Protein AF-D5WVF1-F1 (afdb_monomer)

Mean predicted aligned error: 8.03 Å

Solvent-accessible surface area (backbone atoms only — not comparable to full-atom values): 8802 Å² total; per-residue (Å²): 135,60,68,67,62,55,50,49,70,72,59,47,62,64,65,47,46,50,52,20,45,55,35,35,42,52,40,26,49,52,48,49,53,37,57,74,77,33,89,45,40,60,26,72,64,64,36,66,44,31,48,52,18,29,54,29,32,49,50,29,61,74,65,50,77,84,66,88,40,66,90,75,42,89,41,43,65,63,21,53,54,26,46,53,51,20,33,52,37,31,43,50,51,29,49,53,31,50,49,22,41,76,68,74,36,53,47,52,52,72,69,54,37,51,53,51,44,50,48,33,45,49,24,30,50,31,35,52,52,21,50,48,31,52,44,45,36,40,75,76,41,26,51,95,39,64,60,97,90,39,75,51,62,60,81,61,90,84,69,74,77,90,81,130

Structure (mmCIF, N/CA/C/O backbone):
data_AF-D5WVF1-F1
#
_entry.id   AF-D5WVF1-F1
#
loop_
_atom_site.group_PDB
_atom_site.id
_atom_site.type_symbol
_atom_site.label_atom_id
_atom_site.label_alt_id
_atom_site.label_comp_id
_atom_site.label_asym_id
_atom_site.label_entity_id
_atom_site.label_seq_id
_atom_site.pdbx_PDB_ins_code
_atom_site.Cartn_x
_atom_site.Cartn_y
_atom_site.Cartn_z
_atom_site.occupancy
_atom_site.B_iso_or_equiv
_atom_site.auth_seq_id
_atom_site.auth_comp_id
_atom_site.auth_asym_id
_atom_site.auth_atom_id
_atom_site.pdbx_PDB_model_num
ATOM 1 N N . MET A 1 1 ? 8.198 -32.856 -13.530 1.00 51.34 1 MET A N 1
ATOM 2 C CA . MET A 1 1 ? 7.678 -31.616 -12.911 1.00 51.34 1 MET A CA 1
ATOM 3 C C . MET A 1 1 ? 7.303 -30.688 -14.054 1.00 51.34 1 MET A C 1
ATOM 5 O O . MET A 1 1 ? 8.119 -30.508 -14.945 1.00 51.34 1 MET A O 1
ATOM 9 N N . SER A 1 2 ? 6.034 -30.287 -14.136 1.00 61.69 2 SER A N 1
ATOM 10 C CA . SER A 1 2 ? 5.414 -29.696 -15.331 1.00 61.69 2 SER A CA 1
ATOM 11 C 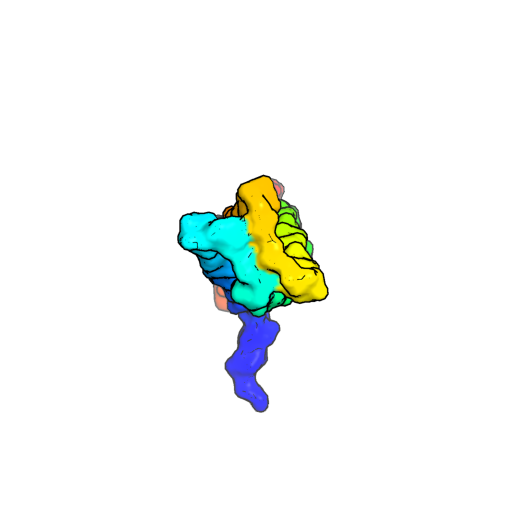C . SER A 1 2 ? 6.054 -28.361 -15.733 1.00 61.69 2 SER A C 1
ATOM 13 O O . SER A 1 2 ? 6.375 -27.552 -14.866 1.00 61.69 2 SER A O 1
ATOM 15 N N . GLY A 1 3 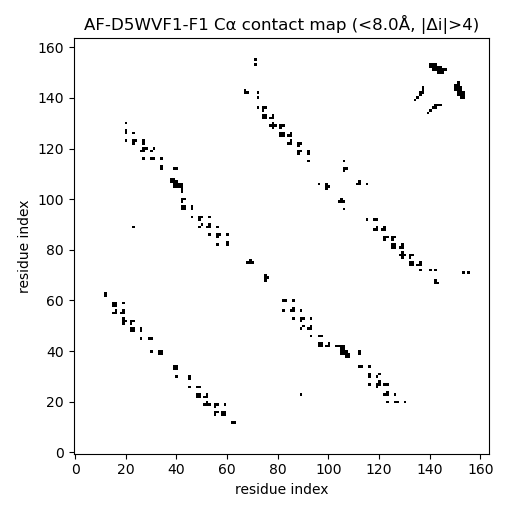? 6.196 -28.112 -17.043 1.00 61.59 3 GLY A N 1
ATOM 16 C CA . GLY A 1 3 ? 6.709 -26.844 -17.596 1.00 61.59 3 GLY A CA 1
ATOM 17 C C . GLY A 1 3 ? 5.974 -25.603 -17.072 1.00 61.59 3 GLY A C 1
ATOM 18 O O . GLY A 1 3 ? 6.589 -24.568 -16.875 1.00 61.59 3 GLY A O 1
ATOM 19 N N . PHE A 1 4 ? 4.707 -25.761 -16.685 1.00 63.66 4 PHE A N 1
ATOM 20 C CA . PHE A 1 4 ? 3.918 -24.757 -15.970 1.00 63.66 4 PHE A CA 1
ATOM 21 C C . PHE A 1 4 ? 4.585 -24.227 -14.689 1.00 63.66 4 PHE A C 1
ATOM 23 O O . PHE A 1 4 ? 4.592 -23.025 -14.450 1.00 63.66 4 PHE A O 1
ATOM 30 N N . LEU A 1 5 ? 5.161 -25.109 -13.864 1.00 57.72 5 LEU A N 1
ATOM 31 C CA . LEU A 1 5 ? 5.853 -24.678 -12.648 1.00 57.72 5 LEU A CA 1
ATOM 32 C C . LEU A 1 5 ? 7.134 -23.918 -12.999 1.00 57.72 5 LEU A C 1
ATOM 34 O O . LEU A 1 5 ? 7.421 -22.904 -12.381 1.00 57.72 5 LEU A O 1
ATOM 38 N N . LEU A 1 6 ? 7.872 -24.368 -14.017 1.00 58.25 6 LEU A N 1
ATOM 39 C CA . LEU A 1 6 ? 9.090 -23.694 -14.476 1.00 58.25 6 LEU A CA 1
ATOM 40 C C . LEU A 1 6 ? 8.801 -22.296 -15.035 1.00 58.25 6 LEU A C 1
ATOM 42 O O . LEU A 1 6 ? 9.547 -21.371 -14.732 1.00 58.25 6 LEU A O 1
ATOM 46 N N . ASP A 1 7 ? 7.716 -22.117 -15.786 1.00 58.47 7 ASP A N 1
ATOM 47 C CA . ASP A 1 7 ? 7.350 -20.812 -16.347 1.00 58.47 7 ASP A CA 1
ATOM 48 C C . ASP A 1 7 ? 6.807 -19.847 -15.278 1.00 58.47 7 ASP A C 1
ATOM 50 O O . ASP A 1 7 ? 7.109 -18.654 -15.318 1.00 58.47 7 ASP A O 1
ATOM 54 N N . LEU A 1 8 ? 6.119 -20.362 -14.249 1.00 56.47 8 LEU A N 1
ATOM 55 C CA . LEU A 1 8 ? 5.720 -19.585 -13.068 1.00 56.47 8 LEU A CA 1
ATOM 56 C C . LEU A 1 8 ? 6.935 -19.025 -12.303 1.00 56.47 8 LEU A C 1
ATOM 58 O O . LEU A 1 8 ? 6.891 -17.897 -11.817 1.00 56.47 8 LEU A O 1
ATOM 62 N N . PHE A 1 9 ? 8.028 -19.791 -12.223 1.00 54.81 9 PHE A N 1
ATOM 63 C CA . PHE A 1 9 ? 9.286 -19.344 -11.613 1.00 54.81 9 PHE A CA 1
ATOM 64 C C . PHE A 1 9 ? 10.162 -18.494 -12.551 1.00 54.81 9 PHE A C 1
ATOM 66 O O . PHE A 1 9 ? 11.035 -17.784 -12.060 1.00 54.81 9 PHE A O 1
ATOM 73 N N . ARG A 1 10 ? 9.945 -18.535 -13.876 1.00 52.59 10 ARG A N 1
ATOM 74 C CA . ARG A 1 10 ? 10.662 -17.704 -14.868 1.00 52.59 10 ARG A CA 1
ATOM 75 C C . ARG A 1 10 ? 10.071 -16.303 -15.026 1.00 52.59 10 ARG A C 1
ATOM 77 O O . ARG A 1 10 ? 10.816 -15.371 -15.302 1.00 52.59 10 ARG A O 1
ATOM 84 N N . HIS A 1 11 ? 8.763 -16.145 -14.814 1.00 55.59 11 HIS A N 1
ATOM 85 C CA . HIS A 1 11 ? 8.077 -14.849 -14.815 1.00 55.59 11 HIS A CA 1
ATOM 86 C C . HIS A 1 11 ? 7.252 -14.650 -13.528 1.00 55.59 11 HIS A C 1
ATOM 88 O O . HIS A 1 11 ? 6.033 -14.480 -13.598 1.00 55.59 11 HIS A O 1
ATOM 94 N N . PRO A 1 12 ? 7.880 -14.628 -12.333 1.00 53.62 12 PRO A N 1
ATOM 95 C CA . PRO A 1 12 ? 7.162 -14.403 -11.070 1.00 53.62 12 PRO A CA 1
ATOM 96 C C . PRO A 1 12 ? 6.499 -13.012 -11.015 1.00 53.62 12 PRO A C 1
ATOM 98 O O . PRO A 1 12 ? 5.598 -12.754 -10.213 1.00 53.62 12 PRO A O 1
ATOM 101 N N . HIS A 1 13 ? 6.956 -12.112 -11.887 1.00 50.94 13 HIS A N 1
ATOM 102 C CA . HIS A 1 13 ? 6.926 -10.676 -11.695 1.00 50.94 13 HIS A CA 1
ATOM 103 C C . HIS A 1 13 ? 5.518 -10.054 -11.667 1.00 50.94 13 HIS A C 1
ATOM 105 O O . HIS A 1 13 ? 5.271 -9.294 -10.740 1.00 50.94 13 HIS A O 1
ATOM 111 N N . PRO A 1 14 ? 4.531 -10.394 -12.527 1.00 55.91 14 PRO A N 1
ATOM 112 C CA . PRO A 1 14 ? 3.218 -9.748 -12.447 1.00 55.91 14 PRO A CA 1
ATOM 113 C C . PRO A 1 14 ? 2.393 -10.211 -11.239 1.00 55.91 14 PRO A C 1
ATOM 115 O O . PRO A 1 14 ? 1.790 -9.394 -10.551 1.00 55.91 14 PRO A O 1
ATOM 118 N N . ILE A 1 15 ? 2.368 -11.507 -10.928 1.00 54.22 15 ILE A N 1
ATOM 119 C CA . ILE A 1 15 ? 1.494 -12.031 -9.864 1.00 54.22 15 ILE A CA 1
ATOM 120 C C . ILE A 1 15 ? 1.992 -11.601 -8.481 1.00 54.22 15 ILE A C 1
ATOM 122 O O . ILE A 1 15 ? 1.186 -11.206 -7.636 1.00 54.22 15 ILE A O 1
ATOM 126 N N . VAL A 1 16 ? 3.311 -11.628 -8.265 1.00 62.09 16 VAL A N 1
ATOM 127 C CA . VAL A 1 16 ? 3.917 -11.275 -6.973 1.00 62.09 16 VAL A CA 1
ATOM 128 C C . VAL A 1 16 ? 3.767 -9.780 -6.669 1.00 62.09 16 VAL A C 1
ATOM 130 O O . VAL A 1 16 ? 3.594 -9.428 -5.505 1.00 62.09 16 VAL A O 1
ATOM 133 N N . VAL A 1 17 ? 3.730 -8.910 -7.689 1.00 64.75 17 VAL A N 1
ATOM 134 C CA . VAL A 1 17 ? 3.585 -7.453 -7.496 1.00 64.75 17 VAL A CA 1
ATOM 135 C C . VAL A 1 17 ? 2.149 -6.932 -7.592 1.00 64.75 17 VAL A C 1
ATOM 137 O O . VAL A 1 17 ? 1.839 -5.959 -6.915 1.00 64.75 17 VAL A O 1
ATOM 140 N N . HIS A 1 18 ? 1.240 -7.568 -8.347 1.00 72.25 18 HIS A N 1
ATOM 141 C CA . HIS A 1 18 ? -0.160 -7.110 -8.454 1.00 72.25 18 HIS A CA 1
ATOM 142 C C . HIS A 1 18 ? -1.012 -7.525 -7.248 1.00 72.25 18 HIS A C 1
ATOM 144 O O . HIS A 1 18 ? -1.944 -6.814 -6.862 1.00 72.25 18 HIS A O 1
ATOM 150 N N . PHE A 1 19 ? -0.696 -8.664 -6.629 1.00 82.62 19 PHE A N 1
ATOM 151 C CA . PHE A 1 19 ? -1.434 -9.161 -5.469 1.00 82.62 19 PHE A CA 1
ATOM 152 C C . PHE A 1 19 ? -1.376 -8.204 -4.254 1.00 82.62 19 PHE A C 1
ATOM 154 O O . PHE A 1 19 ? -2.432 -7.914 -3.682 1.00 82.62 19 PHE A O 1
ATOM 161 N N . PRO A 1 20 ? -0.214 -7.616 -3.896 1.00 88.31 20 PRO A N 1
ATOM 162 C CA . PRO A 1 20 ? -0.124 -6.565 -2.881 1.00 88.31 20 PRO A CA 1
ATOM 163 C C . PRO A 1 20 ? -0.973 -5.329 -3.191 1.00 88.31 20 PRO A C 1
ATOM 165 O O . PRO A 1 20 ? -1.605 -4.806 -2.277 1.00 88.31 20 PRO A O 1
ATOM 168 N N . ILE A 1 21 ? -1.047 -4.887 -4.456 1.00 93.19 21 ILE A N 1
ATOM 169 C CA . ILE A 1 21 ? -1.843 -3.708 -4.852 1.00 93.19 21 ILE A CA 1
ATOM 170 C C . ILE A 1 21 ? -3.304 -3.910 -4.458 1.00 93.19 21 ILE A C 1
ATOM 172 O O . ILE A 1 21 ? -3.879 -3.095 -3.734 1.00 93.19 21 ILE A O 1
ATOM 176 N N . ALA A 1 22 ? -3.891 -5.030 -4.885 1.00 94.19 22 ALA A N 1
ATOM 177 C CA . ALA A 1 22 ? -5.280 -5.344 -4.580 1.00 94.19 22 ALA A CA 1
ATOM 178 C C . ALA A 1 22 ? -5.511 -5.461 -3.067 1.00 94.19 22 ALA A C 1
ATOM 180 O O . ALA A 1 22 ? -6.473 -4.895 -2.547 1.00 94.19 22 ALA A O 1
ATOM 181 N N . LEU A 1 23 ? -4.620 -6.147 -2.343 1.00 95.12 23 LEU A N 1
ATOM 182 C CA . LEU A 1 23 ? -4.755 -6.324 -0.898 1.00 95.12 23 LEU A CA 1
ATOM 183 C C . LEU A 1 23 ? -4.668 -5.009 -0.121 1.00 95.12 23 LEU A C 1
ATOM 185 O O . LEU A 1 23 ? -5.498 -4.790 0.759 1.00 95.12 23 LEU A O 1
ATOM 189 N N . ILE A 1 24 ? -3.715 -4.133 -0.445 1.00 97.44 24 ILE A N 1
ATOM 190 C CA . ILE A 1 24 ? -3.561 -2.827 0.213 1.00 97.44 24 ILE A CA 1
ATOM 191 C C . ILE A 1 24 ? -4.795 -1.961 -0.053 1.00 97.44 24 ILE A C 1
ATOM 193 O O . ILE A 1 24 ? -5.359 -1.395 0.884 1.00 97.44 24 ILE A O 1
ATOM 197 N N . VAL A 1 25 ? -5.264 -1.893 -1.304 1.00 97.38 25 VAL A N 1
ATOM 198 C CA . VAL A 1 25 ? -6.451 -1.103 -1.671 1.00 97.38 25 VAL A CA 1
ATOM 199 C C . VAL A 1 25 ? -7.702 -1.628 -0.963 1.00 97.38 25 VAL A C 1
ATOM 201 O O . VAL A 1 25 ? -8.461 -0.846 -0.390 1.00 97.38 25 VAL A O 1
ATOM 204 N N . VAL A 1 26 ? -7.908 -2.949 -0.938 1.00 96.81 26 VAL A N 1
ATOM 205 C CA . VAL A 1 26 ? -9.049 -3.574 -0.249 1.00 96.81 26 VAL A CA 1
ATOM 206 C C . VAL A 1 26 ? -8.966 -3.374 1.267 1.00 96.81 26 VAL A C 1
ATOM 208 O O . VAL A 1 26 ? -9.980 -3.056 1.892 1.00 96.81 26 VAL A O 1
ATOM 211 N N . ALA A 1 27 ? -7.782 -3.510 1.870 1.00 96.12 27 ALA A N 1
ATOM 212 C CA . ALA A 1 27 ? -7.581 -3.290 3.302 1.00 96.12 27 ALA A CA 1
ATOM 213 C C . ALA A 1 27 ? -7.840 -1.825 3.694 1.00 96.12 27 ALA A C 1
ATOM 215 O O . ALA A 1 27 ? -8.566 -1.558 4.655 1.00 96.12 27 ALA A O 1
ATOM 216 N N . ALA A 1 28 ? -7.333 -0.872 2.909 1.00 96.81 28 ALA A N 1
ATOM 217 C CA . ALA A 1 28 ? -7.573 0.552 3.118 1.00 96.81 28 ALA A CA 1
ATOM 218 C C . ALA A 1 28 ? -9.053 0.923 2.943 1.00 96.81 28 ALA A C 1
ATOM 220 O O . ALA A 1 28 ? -9.607 1.656 3.765 1.00 96.81 28 ALA A O 1
ATOM 221 N N . ALA A 1 29 ? -9.725 0.384 1.920 1.00 96.25 29 ALA A N 1
ATOM 222 C CA . ALA A 1 29 ? -11.157 0.591 1.714 1.00 96.25 29 ALA A CA 1
ATOM 223 C C . ALA A 1 29 ? -11.984 0.024 2.878 1.00 96.25 29 ALA A C 1
ATOM 225 O O . ALA A 1 29 ? -12.889 0.695 3.382 1.00 96.25 29 ALA A O 1
ATOM 226 N N . TYR A 1 30 ? -11.647 -1.181 3.352 1.00 94.31 30 TYR A N 1
ATOM 227 C CA . TYR A 1 30 ? -12.270 -1.785 4.529 1.00 94.31 30 TYR A CA 1
ATOM 228 C C . TYR A 1 30 ? -12.151 -0.877 5.760 1.00 94.31 30 TYR A C 1
ATOM 230 O O . TYR A 1 30 ? -13.135 -0.654 6.476 1.00 94.31 30 TYR A O 1
ATOM 238 N N . ASP A 1 31 ? -10.968 -0.314 5.993 1.00 93.00 31 ASP A N 1
ATOM 239 C CA . ASP A 1 31 ? -10.733 0.573 7.126 1.00 93.00 31 ASP A CA 1
ATOM 240 C C . ASP A 1 31 ? -11.458 1.903 6.993 1.00 93.00 31 ASP A C 1
ATOM 242 O O . ASP A 1 31 ? -12.086 2.339 7.956 1.00 93.00 31 ASP A O 1
ATOM 246 N N . LEU A 1 32 ? -11.473 2.508 5.805 1.00 92.94 32 LEU A N 1
ATOM 247 C CA . LEU A 1 32 ? -12.214 3.742 5.560 1.00 92.94 32 LEU A CA 1
ATOM 248 C C . LEU A 1 32 ? -13.720 3.548 5.799 1.00 92.94 32 LEU A C 1
ATOM 250 O O . LEU A 1 32 ? -14.348 4.344 6.501 1.00 92.94 32 LEU A O 1
ATOM 254 N N . ILE A 1 33 ? -14.292 2.447 5.302 1.00 92.88 33 ILE A N 1
ATOM 255 C CA . ILE A 1 33 ? -15.694 2.086 5.557 1.00 92.88 33 ILE A CA 1
ATOM 256 C C . ILE A 1 33 ? -15.930 1.889 7.060 1.00 92.88 33 ILE A C 1
ATOM 258 O O . ILE A 1 33 ? -16.926 2.376 7.601 1.00 92.88 33 ILE A O 1
ATOM 262 N N . THR A 1 34 ? -15.012 1.211 7.752 1.00 90.19 34 THR A N 1
ATOM 263 C CA . THR A 1 34 ? -15.103 0.973 9.199 1.00 90.19 34 THR A CA 1
ATOM 264 C C . THR A 1 34 ? -15.061 2.286 9.981 1.00 90.19 34 THR A C 1
ATOM 266 O O . THR A 1 34 ? -15.854 2.481 10.898 1.00 90.19 34 THR A O 1
ATOM 269 N N . VAL A 1 35 ? -14.194 3.219 9.590 1.00 89.06 35 VAL A N 1
ATOM 270 C CA . VAL A 1 35 ? -14.044 4.545 10.205 1.00 89.06 35 VAL A CA 1
ATOM 271 C C . VAL A 1 35 ? -15.301 5.398 10.056 1.00 89.06 35 VAL A C 1
ATOM 273 O O . VAL A 1 35 ? -15.637 6.136 10.987 1.00 89.06 35 VAL A O 1
ATOM 276 N N . VAL A 1 36 ? -15.988 5.299 8.915 1.00 88.88 36 VAL A N 1
ATOM 277 C CA . VAL A 1 36 ? -17.245 6.016 8.648 1.00 88.88 36 VAL A CA 1
ATOM 278 C C . VAL A 1 36 ? -18.416 5.378 9.398 1.00 88.88 36 VAL A C 1
ATOM 280 O O . VAL A 1 36 ? -19.228 6.088 9.986 1.00 88.88 36 VAL A O 1
ATOM 283 N N . ARG A 1 37 ? -18.507 4.042 9.413 1.00 88.25 37 ARG A N 1
ATOM 284 C CA . ARG A 1 37 ? -19.639 3.313 10.016 1.00 88.25 37 ARG A CA 1
ATOM 285 C C . ARG A 1 37 ? -19.544 3.149 11.528 1.00 88.25 37 ARG A C 1
ATOM 287 O O . ARG A 1 37 ? -20.566 2.963 12.186 1.00 88.25 37 ARG A O 1
ATOM 294 N N . HIS A 1 38 ? -18.340 3.185 12.087 1.00 83.56 38 HIS A N 1
ATOM 295 C CA . HIS A 1 38 ? -18.104 2.876 13.489 1.00 83.56 38 HIS A CA 1
ATOM 296 C C . HIS A 1 38 ? -17.320 3.983 14.195 1.00 83.56 38 HIS A C 1
ATOM 298 O O . HIS A 1 38 ? -16.516 4.722 13.620 1.00 83.56 38 HIS A O 1
ATOM 304 N N . ARG A 1 39 ? -17.554 4.101 15.505 1.00 80.19 39 ARG A N 1
ATOM 305 C CA . ARG A 1 39 ? -16.803 5.042 16.347 1.00 80.19 39 ARG A CA 1
ATOM 306 C C . ARG A 1 39 ? -15.346 4.623 16.526 1.00 80.19 39 ARG A C 1
ATOM 308 O O . ARG A 1 39 ? -14.503 5.488 16.746 1.00 80.19 39 ARG A O 1
ATOM 315 N N . GLU A 1 40 ? -15.057 3.335 16.375 1.00 83.94 40 GLU A N 1
ATOM 316 C CA . GLU A 1 40 ? -13.746 2.737 16.604 1.00 83.94 40 GLU A CA 1
ATOM 317 C C . GLU A 1 40 ? -13.482 1.629 15.586 1.00 83.94 40 GLU A C 1
ATOM 319 O O . GLU A 1 40 ? -14.418 1.000 15.085 1.00 83.94 40 GLU A O 1
ATOM 324 N N . ILE A 1 41 ? -12.204 1.372 15.310 1.00 84.00 41 ILE A N 1
ATOM 325 C CA . ILE A 1 41 ? -11.783 0.259 14.463 1.00 84.00 41 ILE A CA 1
ATOM 326 C C . ILE A 1 41 ? -11.482 -0.947 15.368 1.00 84.00 41 ILE A C 1
ATOM 328 O O . ILE A 1 41 ? -10.569 -0.865 16.202 1.00 84.00 41 ILE A O 1
ATOM 332 N N . PRO A 1 42 ? -12.218 -2.067 15.233 1.00 84.81 42 PRO A N 1
ATOM 333 C CA . PRO A 1 42 ? -11.962 -3.266 16.018 1.00 84.81 42 PRO A CA 1
ATOM 334 C C . PRO A 1 42 ? -10.550 -3.794 15.740 1.00 84.81 42 PRO A C 1
ATOM 336 O O . PRO A 1 42 ? -10.177 -3.925 14.572 1.00 84.81 42 PRO A O 1
ATOM 339 N N . PRO A 1 43 ? -9.773 -4.150 16.775 1.00 80.88 43 PRO A N 1
ATOM 340 C CA . PRO A 1 43 ? -8.347 -4.404 16.604 1.00 80.88 43 PRO A CA 1
ATOM 341 C C . PRO A 1 43 ? -8.081 -5.640 15.731 1.00 80.88 43 PRO A C 1
ATOM 343 O O . PRO A 1 43 ? -7.221 -5.601 14.860 1.00 80.88 43 PRO A O 1
ATOM 346 N N . GLY A 1 44 ? -8.859 -6.717 15.900 1.00 81.25 44 GLY A N 1
ATOM 347 C CA . GLY A 1 44 ? -8.648 -7.973 15.167 1.00 81.25 44 GLY A CA 1
ATOM 348 C C . GLY A 1 44 ? -9.212 -8.006 13.743 1.00 81.25 44 GLY A C 1
ATOM 349 O O . GLY A 1 44 ? -8.750 -8.792 12.919 1.00 81.25 44 GLY A O 1
ATOM 350 N N . ARG A 1 45 ? -10.205 -7.169 13.416 1.00 86.56 45 ARG A N 1
ATOM 351 C CA . ARG A 1 45 ? -10.798 -7.174 12.070 1.00 86.56 45 ARG A CA 1
ATOM 352 C C . ARG A 1 45 ? -9.863 -6.459 11.105 1.00 86.56 45 ARG A C 1
ATOM 354 O O . ARG A 1 45 ? -9.349 -5.409 11.462 1.00 86.56 45 ARG A O 1
ATOM 361 N N . GLY A 1 46 ? -9.631 -7.003 9.914 1.00 87.44 46 GLY A N 1
ATOM 362 C CA . GLY A 1 46 ? -8.727 -6.409 8.917 1.00 87.44 46 GLY A CA 1
ATOM 363 C C . GLY A 1 46 ? -7.226 -6.585 9.198 1.00 87.44 46 GLY A C 1
ATOM 364 O O . GLY A 1 46 ? -6.430 -6.336 8.302 1.00 87.44 46 GLY A O 1
ATOM 365 N N . LEU A 1 47 ? -6.820 -7.079 10.381 1.00 93.75 47 LEU A N 1
ATOM 366 C CA . LEU A 1 47 ? -5.404 -7.340 10.686 1.00 93.75 47 LEU A CA 1
ATOM 367 C C . LEU A 1 47 ? -4.788 -8.334 9.694 1.00 93.75 47 LEU A C 1
ATOM 369 O O . LEU A 1 47 ? -3.722 -8.067 9.155 1.00 93.75 47 LEU A O 1
ATOM 373 N N . LEU A 1 48 ? -5.468 -9.455 9.426 1.00 95.19 48 LEU A N 1
ATOM 374 C CA . LEU A 1 48 ? -4.959 -10.462 8.493 1.00 95.19 48 LEU A CA 1
ATOM 375 C C . LEU A 1 48 ? -4.759 -9.884 7.084 1.00 95.19 48 LEU A C 1
ATOM 377 O O . LEU A 1 48 ? -3.750 -10.179 6.458 1.00 95.19 48 LEU A O 1
ATOM 381 N N . LEU A 1 49 ? -5.672 -9.021 6.616 1.00 95.00 49 LEU A N 1
ATOM 382 C CA . LEU A 1 49 ? -5.532 -8.350 5.319 1.00 95.00 49 LEU A CA 1
ATOM 383 C C . LEU A 1 49 ? -4.255 -7.506 5.275 1.00 95.00 49 LEU A C 1
ATOM 385 O O . LEU A 1 49 ? -3.475 -7.653 4.342 1.00 95.00 49 LEU A O 1
ATOM 389 N N . TRP A 1 50 ? -4.002 -6.694 6.305 1.00 96.69 50 TRP A N 1
ATOM 390 C CA . TRP A 1 50 ? -2.786 -5.881 6.387 1.00 96.69 50 TRP A CA 1
ATOM 391 C C . TRP A 1 50 ? -1.505 -6.704 6.544 1.00 96.69 50 TRP A C 1
ATOM 393 O O . TRP A 1 50 ? -0.486 -6.337 5.970 1.00 96.69 50 TRP A O 1
ATOM 403 N N . LEU A 1 51 ? -1.537 -7.822 7.275 1.00 96.88 51 LEU A N 1
ATOM 404 C CA . LEU A 1 51 ? -0.375 -8.707 7.407 1.00 96.88 51 LEU A CA 1
ATOM 405 C C . LEU A 1 51 ? -0.022 -9.384 6.079 1.00 96.88 51 LEU A C 1
ATOM 407 O O . LEU A 1 51 ? 1.146 -9.414 5.702 1.00 96.88 51 LEU A O 1
ATOM 411 N N . VAL A 1 52 ? -1.022 -9.893 5.354 1.00 95.56 52 VAL A N 1
ATOM 412 C CA . VAL A 1 52 ? -0.799 -10.508 4.037 1.00 95.56 52 VAL A CA 1
ATOM 413 C C . VAL A 1 52 ? -0.398 -9.446 3.009 1.00 95.56 52 VAL A C 1
ATOM 415 O O . VAL A 1 52 ? 0.504 -9.692 2.215 1.00 95.56 52 VAL A O 1
ATOM 418 N N . ALA A 1 53 ? -0.991 -8.249 3.063 1.00 96.31 53 ALA A N 1
ATOM 419 C CA . ALA A 1 53 ? -0.588 -7.111 2.239 1.00 96.31 53 ALA A CA 1
ATOM 420 C C . ALA A 1 53 ? 0.880 -6.724 2.477 1.00 96.31 53 ALA A C 1
ATOM 422 O O . ALA A 1 53 ? 1.629 -6.563 1.519 1.00 96.31 53 ALA A O 1
ATOM 423 N N . ALA A 1 54 ? 1.307 -6.628 3.741 1.00 97.06 54 ALA A N 1
ATOM 424 C CA . ALA A 1 54 ? 2.683 -6.306 4.109 1.00 97.06 54 ALA A CA 1
ATOM 425 C C . ALA A 1 54 ? 3.672 -7.382 3.643 1.00 97.06 54 ALA A C 1
ATOM 427 O O . ALA A 1 54 ? 4.703 -7.053 3.062 1.00 97.06 54 ALA A O 1
ATOM 428 N N . ALA A 1 55 ? 3.347 -8.661 3.855 1.00 95.25 55 ALA A N 1
ATOM 429 C CA . ALA A 1 55 ? 4.173 -9.770 3.386 1.00 95.25 55 ALA A CA 1
ATOM 430 C C . ALA A 1 55 ? 4.291 -9.774 1.855 1.00 95.25 55 ALA A C 1
ATOM 432 O O . ALA A 1 55 ? 5.385 -9.926 1.319 1.00 95.25 55 ALA A O 1
ATOM 433 N N . GLY A 1 56 ? 3.180 -9.547 1.153 1.00 93.00 56 GLY A N 1
ATOM 434 C CA . GLY A 1 56 ? 3.172 -9.424 -0.299 1.00 93.00 56 GLY A CA 1
ATOM 435 C C . GLY A 1 56 ? 4.005 -8.239 -0.789 1.00 93.00 56 GLY A C 1
ATOM 436 O O . GLY A 1 56 ? 4.808 -8.405 -1.699 1.00 93.00 56 GLY A O 1
ATOM 437 N N . ALA A 1 57 ? 3.855 -7.058 -0.183 1.00 94.12 57 ALA A N 1
ATOM 438 C CA . ALA A 1 57 ? 4.636 -5.875 -0.542 1.00 94.12 57 ALA A CA 1
ATOM 439 C C . ALA A 1 57 ? 6.140 -6.093 -0.306 1.00 94.12 57 ALA A C 1
ATOM 441 O O . ALA A 1 57 ? 6.953 -5.702 -1.136 1.00 94.12 57 ALA A O 1
ATOM 442 N N . ALA A 1 58 ? 6.512 -6.770 0.786 1.00 93.75 58 ALA A N 1
ATOM 443 C CA . ALA A 1 58 ? 7.904 -7.107 1.069 1.00 93.75 58 ALA A CA 1
ATOM 444 C C . ALA A 1 58 ? 8.480 -8.062 0.015 1.00 93.75 58 ALA A C 1
ATOM 446 O O . ALA A 1 58 ? 9.594 -7.855 -0.456 1.00 93.75 58 ALA A O 1
ATOM 447 N N . LEU A 1 59 ? 7.708 -9.077 -0.392 1.00 90.44 59 LEU A N 1
ATOM 448 C CA . LEU A 1 59 ? 8.098 -9.982 -1.475 1.00 90.44 59 LEU A CA 1
ATOM 449 C C . LEU A 1 59 ? 8.212 -9.252 -2.818 1.00 90.44 59 LEU A C 1
ATOM 451 O O . LEU A 1 59 ? 9.141 -9.525 -3.570 1.00 90.44 59 LEU A O 1
ATOM 455 N N . ALA A 1 60 ? 7.305 -8.318 -3.110 1.00 88.75 60 ALA A N 1
ATOM 456 C CA . ALA A 1 60 ? 7.344 -7.514 -4.328 1.00 88.75 60 ALA A CA 1
ATOM 457 C C . ALA A 1 60 ? 8.618 -6.663 -4.411 1.00 88.75 60 ALA A C 1
ATOM 459 O O . ALA A 1 60 ? 9.306 -6.713 -5.425 1.00 88.75 60 ALA A O 1
ATOM 460 N N . VAL A 1 61 ? 8.970 -5.952 -3.333 1.00 89.31 61 VAL A N 1
ATOM 461 C CA . VAL A 1 61 ? 10.216 -5.169 -3.262 1.00 89.31 61 VAL A CA 1
ATOM 462 C C . VAL A 1 61 ? 11.441 -6.083 -3.360 1.00 89.31 61 VAL A C 1
ATOM 464 O O . VAL A 1 61 ? 12.322 -5.837 -4.173 1.00 89.31 61 VAL A O 1
ATOM 467 N N . ALA A 1 62 ? 11.471 -7.190 -2.609 1.00 87.62 62 ALA A N 1
ATOM 468 C CA . ALA A 1 62 ? 12.610 -8.113 -2.590 1.00 87.62 62 ALA A CA 1
ATOM 469 C C . ALA A 1 62 ? 12.849 -8.860 -3.916 1.00 87.62 62 ALA A C 1
ATOM 471 O O . ALA A 1 62 ? 13.918 -9.432 -4.109 1.00 87.62 62 ALA A O 1
ATOM 472 N N . THR A 1 63 ? 11.851 -8.913 -4.801 1.00 81.19 63 THR A N 1
ATOM 473 C CA . THR A 1 63 ? 11.942 -9.593 -6.105 1.00 81.19 63 THR A CA 1
ATOM 47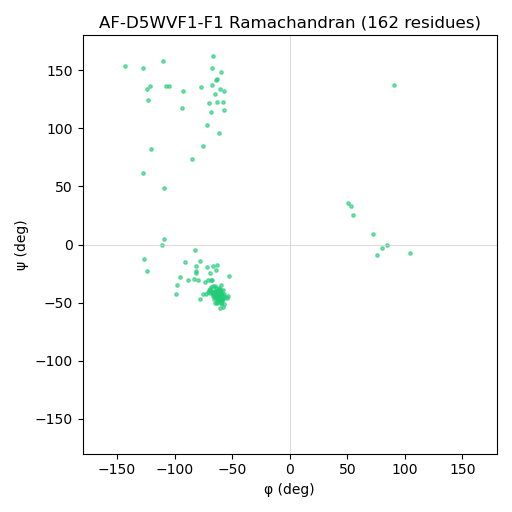4 C C . THR A 1 63 ? 11.972 -8.623 -7.286 1.00 81.19 63 THR A C 1
ATOM 476 O O . THR A 1 63 ? 11.951 -9.067 -8.435 1.00 81.19 63 THR A O 1
ATOM 479 N N . GLY A 1 64 ? 12.015 -7.311 -7.029 1.00 76.75 64 GLY A N 1
ATOM 480 C CA . GLY A 1 64 ? 12.146 -6.295 -8.069 1.00 76.75 64 GLY A CA 1
ATOM 481 C C . GLY A 1 64 ? 13.489 -6.408 -8.809 1.00 76.75 64 GLY A C 1
ATOM 482 O O . GLY A 1 64 ? 14.506 -6.704 -8.180 1.00 76.75 64 GLY A O 1
ATOM 483 N N . PRO A 1 65 ? 13.531 -6.193 -10.137 1.00 67.56 65 PRO A N 1
ATOM 484 C CA . PRO A 1 65 ? 14.776 -6.249 -10.893 1.00 67.56 65 PRO A CA 1
ATOM 485 C C . PRO A 1 65 ? 15.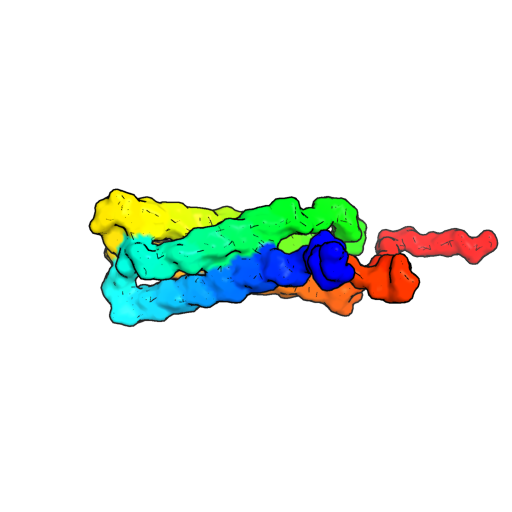642 -5.027 -10.554 1.00 67.56 65 PRO A C 1
ATOM 487 O O . PRO A 1 65 ? 15.396 -3.926 -11.037 1.00 67.56 65 PRO A O 1
ATOM 490 N N . GLU A 1 66 ? 16.667 -5.217 -9.721 1.00 60.50 66 GLU A N 1
ATOM 491 C CA . GLU A 1 66 ? 17.540 -4.125 -9.254 1.00 60.50 66 GLU A CA 1
ATOM 492 C C . GLU A 1 66 ? 18.346 -3.444 -10.385 1.00 60.50 66 GLU A C 1
ATOM 494 O O . GLU A 1 66 ? 18.786 -2.305 -10.224 1.00 60.50 66 GLU A O 1
ATOM 499 N N . HIS A 1 67 ? 18.558 -4.121 -11.524 1.00 60.75 67 HIS A N 1
ATOM 500 C CA . HIS A 1 67 ? 19.540 -3.702 -12.537 1.00 60.75 67 HIS A CA 1
ATOM 501 C C . HIS A 1 67 ? 18.975 -3.506 -13.956 1.00 60.75 67 HIS A C 1
ATOM 503 O O . HIS A 1 67 ? 19.550 -2.733 -14.717 1.00 60.75 67 HIS A O 1
ATOM 509 N N . ASP A 1 68 ? 17.844 -4.123 -14.315 1.00 62.12 68 ASP A N 1
ATOM 510 C CA . ASP A 1 68 ? 17.407 -4.207 -15.725 1.00 62.12 68 ASP A CA 1
ATOM 511 C C . ASP A 1 68 ? 16.773 -2.918 -16.279 1.00 62.12 68 ASP A C 1
ATOM 513 O O . ASP A 1 68 ? 16.588 -2.784 -17.486 1.00 62.12 68 ASP A O 1
ATOM 517 N N . ALA A 1 69 ? 16.415 -1.970 -15.411 1.00 65.19 69 ALA A N 1
ATOM 518 C CA . ALA A 1 69 ? 15.705 -0.741 -15.783 1.00 65.19 69 ALA A CA 1
ATOM 519 C C . ALA A 1 69 ? 16.406 0.540 -15.300 1.00 65.19 69 ALA A C 1
ATOM 521 O O . ALA A 1 69 ? 16.075 1.652 -15.733 1.00 65.19 69 ALA A O 1
ATOM 522 N N . ARG A 1 70 ? 17.391 0.398 -14.405 1.00 71.50 70 ARG A N 1
ATOM 5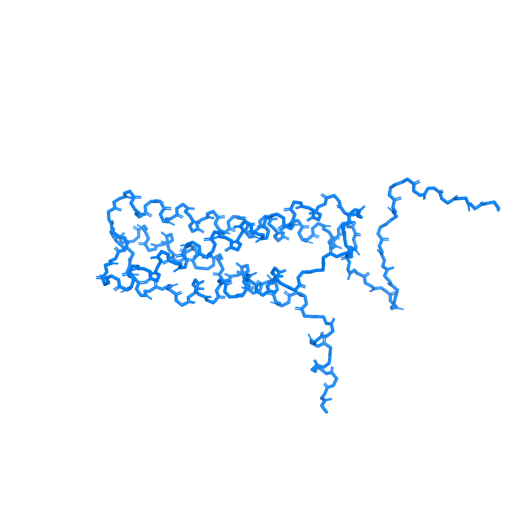23 C CA . ARG A 1 70 ? 18.078 1.518 -13.765 1.00 71.50 70 ARG A CA 1
ATOM 524 C C . ARG A 1 70 ? 18.953 2.241 -14.792 1.00 71.50 70 ARG A C 1
ATOM 526 O O . ARG A 1 70 ? 19.827 1.644 -15.407 1.00 71.50 70 ARG A O 1
ATOM 533 N N . GLY A 1 71 ? 18.700 3.535 -14.985 1.00 70.94 71 GLY A N 1
ATOM 534 C CA . GLY A 1 71 ? 19.387 4.356 -15.992 1.00 70.94 71 GLY A CA 1
ATOM 535 C C . GLY A 1 71 ? 18.851 4.209 -17.423 1.00 70.94 71 GLY A C 1
ATOM 536 O O . GLY A 1 71 ? 19.309 4.934 -18.300 1.00 70.94 71 GLY A O 1
ATOM 537 N N . ILE A 1 72 ? 17.876 3.321 -17.653 1.00 77.88 72 ILE A N 1
ATOM 538 C CA . ILE A 1 72 ? 17.192 3.152 -18.948 1.00 77.88 72 ILE A CA 1
ATOM 539 C C . ILE A 1 72 ? 15.853 3.893 -18.938 1.00 77.88 72 ILE A C 1
ATOM 541 O O . ILE A 1 72 ? 15.512 4.576 -19.898 1.00 77.88 72 ILE A O 1
ATOM 545 N N . SER A 1 73 ? 15.116 3.783 -17.832 1.00 83.25 73 SER A N 1
ATOM 546 C CA . SER A 1 73 ? 13.804 4.398 -17.649 1.00 83.25 73 SER A CA 1
ATOM 547 C C . SER A 1 73 ? 13.865 5.613 -16.726 1.00 83.25 73 SER A C 1
ATOM 549 O O . SER A 1 73 ? 14.450 5.548 -15.640 1.00 83.25 73 SER A O 1
ATOM 551 N N . ALA A 1 74 ? 13.173 6.692 -17.101 1.00 87.81 74 ALA A N 1
ATOM 552 C CA . ALA A 1 74 ? 12.952 7.832 -16.207 1.00 87.81 74 ALA A CA 1
ATOM 553 C C . ALA A 1 74 ? 11.950 7.512 -15.076 1.00 87.81 74 ALA A C 1
ATOM 555 O O . ALA A 1 74 ? 11.924 8.195 -14.050 1.00 87.81 74 ALA A O 1
ATOM 556 N N . TRP A 1 75 ? 11.139 6.464 -15.243 1.00 89.00 75 TRP A N 1
ATOM 557 C CA . TRP A 1 75 ? 10.107 6.040 -14.296 1.00 89.00 75 TRP A CA 1
ATOM 558 C C . TRP A 1 75 ? 10.600 5.019 -13.265 1.00 89.00 75 TRP A C 1
ATOM 560 O O . TRP A 1 75 ? 9.938 4.833 -12.243 1.00 89.00 75 TRP A O 1
ATOM 570 N N . PHE A 1 76 ? 11.762 4.394 -13.483 1.00 89.00 76 PHE A N 1
ATOM 571 C CA . PHE A 1 76 ? 12.295 3.368 -12.582 1.00 89.00 76 PHE A CA 1
ATOM 572 C C . PHE A 1 76 ? 12.547 3.889 -11.167 1.00 89.00 76 PHE A C 1
ATOM 574 O O . PHE A 1 76 ? 12.014 3.350 -10.202 1.00 89.00 76 PHE A O 1
ATOM 581 N N . GLU A 1 77 ? 13.319 4.965 -11.027 1.00 90.50 77 GLU A N 1
ATOM 582 C CA . GLU A 1 77 ? 13.657 5.511 -9.712 1.00 90.50 77 GLU A CA 1
ATOM 583 C C . GLU A 1 77 ? 12.426 5.995 -8.914 1.00 90.50 77 GLU A C 1
ATOM 585 O O . GLU A 1 77 ? 12.316 5.661 -7.729 1.00 90.50 77 GLU A O 1
ATOM 590 N N . PRO A 1 78 ? 11.452 6.730 -9.495 1.00 93.06 78 PRO A N 1
ATOM 591 C CA . PRO A 1 78 ? 10.231 7.062 -8.765 1.00 93.06 78 PRO A CA 1
ATOM 592 C C . PRO A 1 78 ? 9.345 5.838 -8.480 1.00 93.06 78 PRO A C 1
ATOM 594 O O . PRO A 1 78 ? 8.677 5.823 -7.444 1.00 93.06 78 PRO A O 1
ATOM 597 N N . HIS A 1 79 ? 9.343 4.810 -9.337 1.00 92.12 79 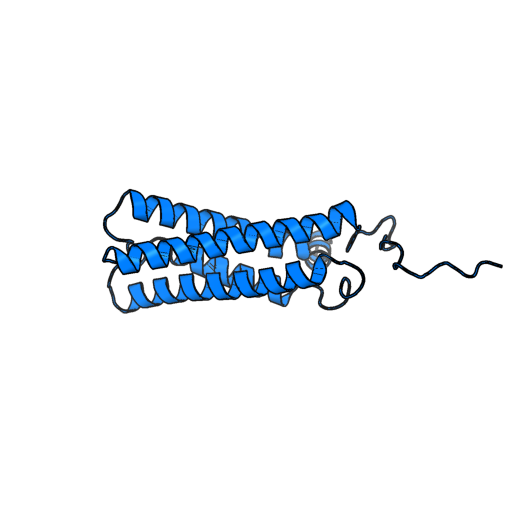HIS A N 1
ATOM 598 C CA . HIS A 1 79 ? 8.653 3.543 -9.074 1.00 92.12 79 HIS A CA 1
ATOM 599 C C . HIS A 1 79 ? 9.259 2.797 -7.875 1.00 92.12 79 HIS A C 1
ATOM 601 O O . HIS A 1 79 ? 8.519 2.449 -6.953 1.00 92.12 79 HIS A O 1
ATOM 607 N N . GLU A 1 80 ? 10.585 2.615 -7.864 1.00 91.06 80 GLU A N 1
ATOM 608 C CA . GLU A 1 80 ? 11.357 1.955 -6.800 1.00 91.06 80 GLU A CA 1
ATOM 609 C C . GLU A 1 80 ? 11.125 2.660 -5.455 1.00 91.06 80 GLU A C 1
ATOM 611 O O . GLU A 1 80 ? 10.669 2.048 -4.488 1.00 91.06 80 GLU A O 1
ATOM 616 N N . ARG A 1 81 ? 11.291 3.990 -5.416 1.00 94.25 81 ARG A N 1
ATOM 617 C CA . ARG A 1 81 ? 11.058 4.783 -4.197 1.00 94.25 81 ARG A CA 1
ATOM 618 C C . ARG A 1 81 ? 9.620 4.675 -3.690 1.00 94.25 81 ARG A C 1
ATOM 620 O O . ARG A 1 81 ? 9.396 4.614 -2.482 1.00 94.25 81 ARG A O 1
ATOM 627 N N . LEU A 1 82 ? 8.625 4.673 -4.580 1.00 95.06 82 LEU A N 1
ATOM 628 C CA . LEU A 1 82 ? 7.230 4.502 -4.165 1.00 95.06 82 LEU A CA 1
ATOM 629 C C . LEU A 1 82 ? 6.921 3.080 -3.703 1.00 95.06 82 LEU A C 1
ATOM 631 O O . LEU A 1 82 ? 6.067 2.926 -2.828 1.00 95.06 82 LEU A O 1
ATOM 635 N N . ALA A 1 83 ? 7.588 2.061 -4.244 1.00 93.44 83 ALA A N 1
ATOM 636 C CA . ALA A 1 83 ? 7.465 0.691 -3.760 1.00 93.44 83 ALA A CA 1
ATOM 637 C C . ALA A 1 83 ? 7.979 0.582 -2.312 1.00 93.44 83 ALA A C 1
ATOM 639 O O . ALA A 1 83 ? 7.265 0.065 -1.449 1.00 93.44 83 ALA A O 1
ATOM 640 N N . ASP A 1 84 ? 9.129 1.191 -2.008 1.00 95.31 84 ASP A N 1
ATOM 641 C CA . ASP A 1 84 ? 9.677 1.260 -0.647 1.00 95.31 84 ASP A CA 1
ATOM 642 C C . ASP A 1 84 ? 8.765 2.029 0.313 1.00 95.31 84 ASP A C 1
ATOM 644 O O . ASP A 1 84 ? 8.442 1.556 1.407 1.00 95.31 84 ASP A O 1
ATOM 648 N N . VAL A 1 85 ? 8.283 3.206 -0.102 1.00 97.94 85 VAL A N 1
ATOM 649 C CA . VAL A 1 85 ? 7.328 3.996 0.692 1.00 97.94 85 VAL A CA 1
ATOM 650 C C . VAL A 1 85 ? 6.049 3.198 0.945 1.00 97.94 85 VAL A C 1
ATOM 652 O O . VAL A 1 85 ? 5.549 3.178 2.070 1.00 97.94 85 VAL A O 1
ATOM 655 N N . THR A 1 86 ? 5.535 2.502 -0.069 1.00 97.50 86 THR A N 1
ATOM 656 C CA . THR A 1 86 ? 4.359 1.633 0.055 1.00 97.50 86 THR A CA 1
ATOM 657 C C . THR A 1 86 ? 4.592 0.532 1.083 1.00 97.50 86 THR A C 1
ATOM 659 O O . THR A 1 86 ? 3.740 0.319 1.951 1.00 97.50 86 THR A O 1
ATOM 662 N N . LEU A 1 87 ? 5.739 -0.149 1.021 1.00 97.38 87 LEU A N 1
ATOM 663 C CA . LEU A 1 87 ? 6.110 -1.194 1.969 1.00 97.38 87 LEU A CA 1
ATOM 664 C C . LEU A 1 87 ? 6.167 -0.644 3.397 1.00 97.38 87 LEU A C 1
ATOM 666 O O . LEU A 1 87 ? 5.523 -1.193 4.292 1.00 97.38 87 LEU A O 1
ATOM 670 N N . ILE A 1 88 ? 6.867 0.472 3.606 1.00 98.50 88 ILE A N 1
ATOM 671 C CA . ILE A 1 88 ? 6.998 1.107 4.922 1.00 98.50 88 ILE A CA 1
ATOM 672 C C . ILE A 1 88 ? 5.624 1.502 5.472 1.00 98.50 88 ILE A C 1
ATOM 674 O O . ILE A 1 88 ? 5.297 1.158 6.609 1.00 98.50 88 ILE A O 1
ATOM 678 N N . LEU A 1 89 ? 4.787 2.177 4.678 1.00 98.50 89 LEU A N 1
ATOM 679 C CA . LEU A 1 89 ? 3.440 2.570 5.100 1.00 98.50 89 LEU A CA 1
ATOM 680 C C . LEU A 1 89 ? 2.598 1.347 5.475 1.00 98.50 89 LEU A C 1
ATOM 682 O O . LEU A 1 89 ? 1.991 1.322 6.545 1.00 98.50 89 LEU A O 1
ATOM 686 N N . THR A 1 90 ? 2.613 0.310 4.639 1.00 98.19 90 THR A N 1
ATOM 687 C CA . THR A 1 90 ? 1.869 -0.936 4.869 1.00 98.19 90 THR A CA 1
ATOM 688 C C . THR A 1 90 ? 2.335 -1.635 6.151 1.00 98.19 90 THR A C 1
ATOM 690 O O . THR A 1 90 ? 1.504 -2.072 6.950 1.00 98.19 90 THR A O 1
ATOM 693 N N . LEU A 1 91 ? 3.648 -1.673 6.409 1.00 98.38 91 LEU A N 1
ATOM 694 C CA . LEU A 1 91 ? 4.221 -2.211 7.645 1.00 98.38 91 LEU A CA 1
ATOM 695 C C . LEU A 1 91 ? 3.804 -1.404 8.875 1.00 98.38 91 LEU A C 1
ATOM 697 O O . LEU A 1 91 ? 3.435 -2.002 9.884 1.00 98.38 91 LEU A O 1
ATOM 701 N N . ILE A 1 92 ? 3.807 -0.068 8.810 1.00 98.31 92 ILE A N 1
ATOM 702 C CA . ILE A 1 92 ? 3.365 0.777 9.930 1.00 98.31 92 ILE A CA 1
ATOM 703 C C . ILE A 1 92 ? 1.876 0.539 10.219 1.00 98.31 92 ILE A C 1
ATOM 705 O O . ILE A 1 92 ? 1.497 0.384 11.382 1.00 98.31 92 ILE A O 1
ATOM 709 N N . VAL A 1 93 ? 1.026 0.460 9.188 1.00 97.00 93 VAL A N 1
ATOM 710 C CA . VAL A 1 93 ? -0.412 0.184 9.357 1.00 97.00 93 VAL A CA 1
ATOM 711 C C . VAL A 1 93 ? -0.633 -1.190 9.996 1.00 97.00 93 VAL A C 1
ATOM 713 O O . VAL A 1 93 ? -1.396 -1.306 10.964 1.00 97.00 93 VAL A O 1
ATOM 716 N N . ALA A 1 94 ? 0.056 -2.219 9.496 1.00 97.19 94 ALA A N 1
ATOM 717 C CA . ALA A 1 94 ? -0.012 -3.575 10.028 1.00 97.19 94 ALA A CA 1
ATOM 718 C C . ALA A 1 94 ? 0.496 -3.646 11.477 1.00 97.19 94 ALA A C 1
ATOM 720 O O . ALA A 1 94 ? -0.173 -4.226 12.333 1.00 97.19 94 ALA A O 1
ATOM 721 N N . ALA A 1 95 ? 1.626 -3.003 11.781 1.00 97.00 95 ALA A N 1
ATOM 722 C CA . ALA A 1 95 ? 2.209 -2.947 13.118 1.00 97.00 95 ALA A CA 1
ATOM 723 C C . ALA A 1 95 ? 1.301 -2.211 14.109 1.00 97.00 95 ALA A C 1
ATOM 725 O O . ALA A 1 95 ? 1.111 -2.680 15.231 1.00 97.00 95 ALA A O 1
ATOM 726 N N . TRP A 1 96 ? 0.676 -1.102 13.702 1.00 95.38 96 TRP A N 1
ATOM 727 C CA . TRP A 1 96 ? -0.293 -0.398 14.543 1.00 95.38 96 TRP A CA 1
ATOM 728 C C . TRP A 1 96 ? -1.503 -1.294 14.841 1.00 95.38 96 TRP A C 1
ATOM 730 O O . TRP A 1 96 ? -1.922 -1.417 15.996 1.00 95.38 96 TRP A O 1
ATOM 740 N N . ARG A 1 97 ? -2.035 -1.993 13.832 1.00 92.69 97 ARG A N 1
ATOM 741 C CA . ARG A 1 97 ? -3.153 -2.934 14.013 1.00 92.69 97 ARG A CA 1
ATOM 742 C C . ARG A 1 97 ? -2.761 -4.100 14.931 1.00 92.69 97 ARG A C 1
ATOM 744 O O . ARG A 1 97 ? -3.514 -4.438 15.843 1.00 92.69 97 ARG A O 1
ATOM 751 N N . LEU A 1 98 ? -1.561 -4.655 14.756 1.00 95.06 98 LEU A N 1
ATOM 752 C CA . LEU A 1 98 ? -1.012 -5.723 15.594 1.00 95.06 98 LEU A CA 1
ATOM 753 C C . LEU A 1 98 ? -0.830 -5.266 17.047 1.00 95.06 98 LEU A C 1
ATOM 755 O O . LEU A 1 98 ? -1.239 -5.965 17.973 1.00 95.06 98 LEU A O 1
ATOM 759 N N . TRP A 1 99 ? -0.296 -4.061 17.255 1.00 94.69 99 TRP A N 1
ATOM 760 C CA . TRP A 1 99 ? -0.171 -3.450 18.576 1.00 94.69 99 TRP A CA 1
ATOM 761 C C . TRP A 1 99 ? -1.538 -3.247 19.243 1.00 94.69 99 TRP A C 1
ATOM 763 O O . TRP A 1 99 ? -1.696 -3.546 20.426 1.00 94.69 99 TRP A O 1
ATOM 773 N N . ALA A 1 100 ? -2.551 -2.799 18.495 1.00 92.88 100 ALA A N 1
ATOM 774 C CA . ALA A 1 100 ? -3.913 -2.640 19.003 1.00 92.88 100 ALA A CA 1
ATOM 775 C C . ALA A 1 100 ? -4.508 -3.984 19.478 1.00 92.88 100 ALA A C 1
ATOM 777 O O . ALA A 1 100 ? -5.105 -4.055 20.557 1.00 92.88 100 ALA A O 1
ATOM 778 N N . VAL A 1 101 ? -4.276 -5.070 18.725 1.00 93.25 101 VAL A N 1
ATOM 779 C CA . VAL A 1 101 ? -4.649 -6.439 19.134 1.00 93.25 101 VAL A CA 1
ATOM 780 C C . VAL A 1 101 ? -3.905 -6.867 20.390 1.00 93.25 101 VAL A C 1
ATOM 782 O O . VAL A 1 101 ? -4.550 -7.297 21.343 1.00 93.25 101 VAL A O 1
ATOM 785 N N . TRP A 1 102 ? -2.581 -6.701 20.426 1.00 94.00 102 TRP A N 1
ATOM 786 C CA . TRP A 1 102 ? -1.751 -7.084 21.571 1.00 94.00 102 TRP A CA 1
ATOM 787 C C . TRP A 1 102 ? -2.142 -6.348 22.859 1.00 94.00 102 TRP A C 1
ATOM 789 O O . TRP A 1 102 ? -2.107 -6.912 23.949 1.00 94.00 102 TRP A O 1
ATOM 799 N N . ARG A 1 103 ? -2.571 -5.087 22.750 1.00 93.12 103 ARG A N 1
ATOM 800 C CA . ARG A 1 103 ? -3.064 -4.299 23.889 1.00 93.12 103 ARG A CA 1
ATOM 801 C C . ARG A 1 103 ? -4.526 -4.581 24.241 1.00 93.12 103 ARG A C 1
ATOM 803 O O . ARG A 1 103 ? -5.005 -4.009 25.218 1.00 93.12 103 ARG A O 1
ATOM 810 N N . HIS A 1 104 ? -5.236 -5.403 23.466 1.00 89.75 104 HIS A N 1
ATOM 811 C CA . HIS A 1 104 ? -6.686 -5.608 23.558 1.00 89.75 104 HIS A CA 1
ATOM 812 C C . HIS A 1 104 ? -7.477 -4.287 23.549 1.00 89.75 104 HIS A C 1
ATOM 814 O O . HIS A 1 104 ? -8.485 -4.138 24.242 1.00 89.75 104 HIS A O 1
ATOM 820 N N . ARG A 1 105 ? -7.007 -3.292 22.783 1.00 88.69 105 ARG A N 1
ATOM 821 C CA . ARG A 1 105 ? -7.645 -1.974 22.668 1.00 88.69 105 ARG A CA 1
ATOM 822 C C . ARG A 1 105 ? -7.941 -1.663 21.204 1.00 88.69 105 ARG A C 1
ATOM 824 O O . ARG A 1 105 ? -7.061 -1.834 20.368 1.00 88.69 105 ARG A O 1
ATOM 831 N N . PRO A 1 106 ? -9.144 -1.173 20.874 1.00 86.94 106 PRO A N 1
ATOM 832 C CA . PRO A 1 106 ? -9.431 -0.721 19.522 1.00 86.94 106 PRO A CA 1
ATOM 833 C C . PRO A 1 106 ? -8.616 0.528 19.175 1.00 86.94 106 PRO A C 1
ATOM 835 O O . PRO A 1 106 ? -8.141 1.255 20.056 1.00 86.94 106 PRO A O 1
ATOM 838 N N . VAL A 1 107 ? -8.500 0.821 17.878 1.00 83.38 107 VAL A N 1
ATOM 839 C CA . VAL A 1 107 ? -8.023 2.135 17.428 1.00 83.38 107 VAL A CA 1
ATOM 840 C C . VAL A 1 107 ? -9.176 3.123 17.630 1.00 83.38 107 VAL A C 1
ATOM 842 O O . VAL A 1 107 ? -10.013 3.334 16.750 1.00 83.38 107 VAL A O 1
ATOM 845 N N . GLY A 1 108 ? -9.267 3.636 18.858 1.00 74.50 108 GLY A N 1
ATOM 846 C CA . GLY A 1 108 ? -10.332 4.516 19.338 1.00 74.50 108 GLY A CA 1
ATOM 847 C C . GLY A 1 108 ? -9.870 5.955 19.583 1.00 74.50 108 GLY A C 1
ATOM 848 O O . GLY A 1 108 ? -8.685 6.224 19.792 1.00 74.50 108 GLY A O 1
ATOM 849 N N . GLY A 1 109 ? -10.830 6.883 19.571 1.00 82.50 109 GLY A N 1
ATOM 850 C CA . GLY A 1 109 ? -10.604 8.329 19.672 1.00 82.50 109 GLY A CA 1
ATOM 851 C C . GLY A 1 109 ? -10.438 9.002 18.306 1.00 82.50 109 GLY A C 1
ATOM 852 O O . GLY A 1 109 ? -9.756 8.478 17.426 1.00 82.50 109 GLY A O 1
ATOM 853 N N . ALA A 1 110 ? -11.058 10.175 18.130 1.00 82.81 110 ALA A N 1
ATOM 854 C CA . ALA A 1 110 ? -11.144 10.863 16.837 1.00 82.81 110 ALA A CA 1
ATOM 855 C C . ALA A 1 110 ? -9.769 11.080 16.185 1.00 82.81 110 ALA A C 1
ATOM 857 O O . ALA A 1 110 ? -9.583 10.731 15.026 1.00 82.81 110 ALA A O 1
ATOM 858 N N . VAL A 1 111 ? -8.784 11.555 16.955 1.00 87.12 111 VAL A N 1
ATOM 859 C CA . VAL A 1 111 ? -7.424 11.816 16.454 1.00 87.12 111 VAL A CA 1
ATOM 860 C C . VAL A 1 111 ? -6.739 10.536 15.966 1.00 87.12 111 VAL A C 1
ATOM 862 O O . VAL A 1 111 ? -6.259 10.495 14.837 1.00 87.12 111 VAL A O 1
ATOM 865 N N . LYS A 1 112 ? -6.727 9.468 16.777 1.00 89.94 112 LYS A N 1
ATOM 866 C CA . LYS A 1 112 ? -6.069 8.196 16.418 1.00 89.94 112 LYS A CA 1
ATOM 867 C C . LYS A 1 112 ? -6.744 7.534 15.223 1.00 89.94 112 LYS A C 1
ATOM 869 O O . LYS A 1 112 ? -6.059 7.043 14.335 1.00 89.94 112 LYS A O 1
ATOM 874 N N . LYS A 1 113 ? -8.078 7.553 15.195 1.00 89.50 113 LYS A N 1
ATOM 875 C CA . LYS A 1 113 ? -8.871 7.004 14.095 1.00 89.50 113 LYS A CA 1
ATOM 876 C C . LYS A 1 113 ? -8.580 7.730 12.781 1.00 89.50 113 LYS A C 1
ATOM 878 O O . LYS A 1 113 ? -8.324 7.074 11.778 1.00 89.50 113 LYS A O 1
ATOM 883 N N . THR A 1 114 ? -8.585 9.063 12.793 1.00 90.69 114 THR A N 1
ATOM 884 C CA . THR A 1 114 ? -8.287 9.869 11.602 1.00 90.69 114 THR A CA 1
ATOM 885 C C . THR A 1 114 ? -6.847 9.669 11.141 1.00 90.69 114 THR A C 1
ATOM 887 O O . THR A 1 114 ? -6.625 9.433 9.960 1.00 90.69 114 THR A O 1
ATOM 890 N N . ALA A 1 115 ? -5.874 9.681 12.058 1.00 94.25 115 ALA A N 1
ATOM 891 C CA . ALA A 1 115 ? -4.474 9.422 11.721 1.00 94.25 115 ALA A CA 1
ATOM 892 C C . ALA A 1 115 ? -4.279 8.030 11.095 1.00 94.25 115 ALA A C 1
ATOM 894 O O . ALA A 1 115 ? -3.599 7.898 10.080 1.00 94.25 115 ALA A O 1
ATOM 895 N N . TYR A 1 116 ? -4.931 7.003 11.648 1.00 94.50 116 TYR A N 1
ATOM 896 C CA . TYR A 1 116 ? -4.901 5.648 11.100 1.00 94.50 116 TYR A CA 1
ATOM 897 C C . TYR A 1 116 ? -5.538 5.562 9.703 1.00 94.50 116 TYR A C 1
ATOM 899 O O . TYR A 1 116 ? -4.998 4.908 8.811 1.00 94.50 116 TYR A O 1
ATOM 907 N N . ALA A 1 117 ? -6.671 6.242 9.498 1.00 93.94 117 ALA A N 1
ATOM 908 C CA . ALA A 1 117 ? -7.351 6.296 8.207 1.00 93.94 117 ALA A CA 1
ATOM 909 C C . ALA A 1 117 ? -6.487 6.979 7.137 1.00 93.94 117 ALA A C 1
ATOM 911 O O . ALA A 1 117 ? -6.371 6.460 6.032 1.00 93.94 117 ALA A O 1
ATOM 912 N N . ILE A 1 118 ? -5.845 8.102 7.483 1.00 96.44 118 ILE A N 1
ATOM 913 C CA . ILE A 1 118 ? -4.911 8.806 6.595 1.00 96.44 118 ILE A CA 1
ATOM 914 C C . ILE A 1 118 ? -3.750 7.886 6.230 1.00 96.44 118 ILE A C 1
ATOM 916 O O . ILE A 1 118 ? -3.447 7.747 5.054 1.00 96.44 118 ILE A O 1
ATOM 920 N N . LEU A 1 119 ? -3.143 7.210 7.207 1.00 97.12 119 LEU A N 1
ATOM 921 C CA . LEU A 1 119 ? -2.027 6.302 6.951 1.00 97.12 119 LEU A CA 1
ATOM 922 C C . LEU A 1 119 ? -2.420 5.149 6.008 1.00 97.12 119 LEU A C 1
ATOM 924 O O . LEU A 1 119 ? -1.701 4.853 5.057 1.00 97.12 119 LEU A O 1
ATOM 928 N N . SER A 1 120 ? -3.586 4.543 6.246 1.00 96.94 120 SER A N 1
ATOM 929 C CA . SER A 1 120 ? -4.135 3.466 5.411 1.00 96.94 120 SER A CA 1
ATOM 930 C C . SER A 1 120 ? -4.415 3.942 3.982 1.00 96.94 120 SER A C 1
ATOM 932 O O . SER A 1 120 ? -4.078 3.258 3.018 1.00 96.94 120 SER A O 1
ATOM 934 N N . LEU A 1 121 ? -4.993 5.139 3.838 1.00 98.06 121 LEU A N 1
ATOM 935 C CA . LEU A 1 121 ? -5.255 5.752 2.539 1.00 98.06 121 LEU A CA 1
ATOM 936 C C . LEU A 1 121 ? -3.954 6.103 1.808 1.00 98.06 121 LEU A C 1
ATOM 938 O O . LEU A 1 121 ? -3.847 5.844 0.614 1.00 98.06 121 LEU A O 1
ATOM 942 N N . SER A 1 122 ? -2.954 6.636 2.513 1.00 98.56 122 SER A N 1
ATOM 943 C CA . SER A 1 122 ? -1.641 6.939 1.942 1.00 98.56 122 SER A CA 1
ATOM 944 C C . SER A 1 122 ? -0.957 5.688 1.397 1.00 98.56 122 SER A C 1
ATOM 946 O O . SER A 1 122 ? -0.385 5.752 0.315 1.00 98.56 122 SER A O 1
ATOM 948 N N . ALA A 1 123 ? -1.054 4.544 2.088 1.00 98.38 123 ALA A N 1
ATOM 949 C CA . ALA A 1 123 ? -0.536 3.272 1.577 1.00 98.38 123 ALA A CA 1
ATOM 950 C C . ALA A 1 123 ? -1.228 2.865 0.262 1.00 98.38 123 ALA A C 1
ATOM 952 O O . ALA A 1 123 ? -0.560 2.476 -0.694 1.00 98.38 123 ALA A O 1
ATOM 953 N N . ALA A 1 124 ? -2.556 3.013 0.187 1.00 98.31 124 ALA A N 1
ATOM 954 C CA . ALA A 1 124 ? -3.325 2.718 -1.023 1.00 98.31 124 ALA A CA 1
ATOM 955 C C . ALA A 1 124 ? -2.996 3.664 -2.189 1.00 98.31 124 ALA A C 1
ATOM 957 O O . ALA A 1 124 ? -2.859 3.220 -3.324 1.00 98.31 124 ALA A O 1
ATOM 958 N N . VAL A 1 125 ? -2.834 4.961 -1.929 1.00 98.44 125 VAL A N 1
ATOM 959 C CA . VAL A 1 125 ? -2.425 5.918 -2.966 1.00 98.44 125 VAL A CA 1
ATOM 960 C C . VAL A 1 125 ? -1.004 5.616 -3.438 1.00 98.44 125 VAL A C 1
ATOM 962 O O . VAL A 1 125 ? -0.777 5.536 -4.642 1.00 98.44 125 VAL A O 1
ATOM 965 N N . ALA A 1 126 ? -0.063 5.388 -2.517 1.00 98.06 126 ALA A N 1
ATOM 966 C CA . ALA A 1 126 ? 1.326 5.092 -2.857 1.00 98.06 126 ALA A CA 1
ATOM 967 C C . ALA A 1 126 ? 1.445 3.847 -3.749 1.00 98.06 126 ALA A C 1
ATOM 969 O O . ALA A 1 126 ? 2.125 3.904 -4.774 1.00 98.06 126 ALA A O 1
ATOM 970 N N . VAL A 1 127 ? 0.720 2.765 -3.430 1.00 96.75 127 VAL A N 1
ATOM 971 C CA . VAL A 1 127 ? 0.773 1.539 -4.240 1.00 96.75 127 VAL A CA 1
ATOM 972 C C . VAL A 1 127 ? 0.150 1.725 -5.624 1.00 96.75 127 VAL A C 1
ATOM 974 O O . VAL A 1 127 ? 0.661 1.186 -6.603 1.00 96.75 127 VAL A O 1
ATOM 977 N N . LEU A 1 128 ? -0.923 2.514 -5.738 1.00 96.88 128 LEU A N 1
ATOM 978 C CA . LEU A 1 128 ? -1.554 2.804 -7.028 1.00 96.88 128 LEU A CA 1
ATOM 979 C C . LEU A 1 128 ? -0.642 3.648 -7.924 1.00 96.88 128 LEU A C 1
ATOM 981 O O . LEU A 1 128 ? -0.533 3.366 -9.115 1.00 96.88 128 LEU A O 1
ATOM 985 N N . VAL A 1 129 ? 0.045 4.646 -7.360 1.00 97.19 129 VAL A N 1
ATOM 986 C CA . VAL A 1 129 ? 1.006 5.467 -8.114 1.00 97.19 129 VAL A CA 1
ATOM 987 C C . VAL A 1 129 ? 2.251 4.651 -8.484 1.00 97.19 129 VAL A C 1
ATOM 989 O O . VAL A 1 129 ? 2.720 4.747 -9.615 1.00 97.19 129 VAL A O 1
ATOM 992 N N . SER A 1 130 ? 2.745 3.787 -7.588 1.00 94.00 130 SER A N 1
ATOM 993 C CA . SER A 1 130 ? 3.817 2.835 -7.917 1.00 94.00 130 SER A CA 1
ATOM 994 C C . SER A 1 130 ? 3.407 1.935 -9.090 1.00 94.00 130 SER A C 1
ATOM 996 O O . SER A 1 130 ? 4.149 1.825 -10.066 1.00 94.00 130 SER A O 1
ATOM 998 N N . GLY A 1 131 ? 2.193 1.373 -9.054 1.00 92.31 131 GLY A N 1
ATOM 999 C CA . GLY A 1 131 ? 1.640 0.572 -10.147 1.00 92.31 131 GLY A CA 1
ATOM 1000 C C . GLY A 1 131 ? 1.495 1.349 -11.458 1.00 92.31 131 GLY A C 1
ATOM 1001 O O . GLY A 1 131 ? 1.798 0.805 -12.517 1.00 92.31 131 GLY A O 1
ATOM 1002 N N . TYR A 1 132 ? 1.105 2.628 -11.400 1.00 94.62 132 TYR A N 1
ATOM 1003 C CA . TYR A 1 132 ? 1.060 3.506 -12.573 1.00 94.62 132 TYR A CA 1
ATOM 1004 C C . TYR A 1 132 ? 2.444 3.655 -13.222 1.00 94.62 132 TYR A C 1
ATOM 1006 O O . TYR A 1 132 ? 2.574 3.400 -14.416 1.00 94.62 132 TYR A O 1
ATOM 1014 N N . TYR A 1 133 ? 3.489 3.974 -12.450 1.00 92.81 133 TYR A N 1
ATOM 1015 C CA . TYR A 1 133 ? 4.854 4.071 -12.989 1.00 92.81 133 TYR A CA 1
ATOM 1016 C C . TYR A 1 133 ? 5.384 2.728 -13.499 1.00 92.81 133 TYR A C 1
ATOM 1018 O O . TYR A 1 133 ? 6.036 2.687 -14.538 1.00 92.81 133 TYR A O 1
ATOM 1026 N N . GLY A 1 134 ? 5.037 1.619 -12.837 1.00 88.94 134 GLY A N 1
ATOM 1027 C CA . GLY A 1 134 ? 5.321 0.274 -13.344 1.00 88.94 134 GLY A CA 1
ATOM 1028 C C . GLY A 1 134 ? 4.686 0.028 -14.716 1.00 88.94 134 GLY A C 1
ATOM 1029 O O . GLY A 1 134 ? 5.335 -0.486 -15.623 1.00 88.94 134 GLY A O 1
ATOM 1030 N N . GLY A 1 135 ? 3.437 0.463 -14.897 1.00 88.69 135 GLY A N 1
ATOM 1031 C CA . GLY A 1 135 ? 2.750 0.419 -16.184 1.00 88.69 135 GLY A CA 1
ATOM 1032 C C . GLY A 1 135 ? 3.426 1.280 -17.251 1.00 88.69 135 GLY A C 1
ATOM 1033 O O . GLY A 1 135 ? 3.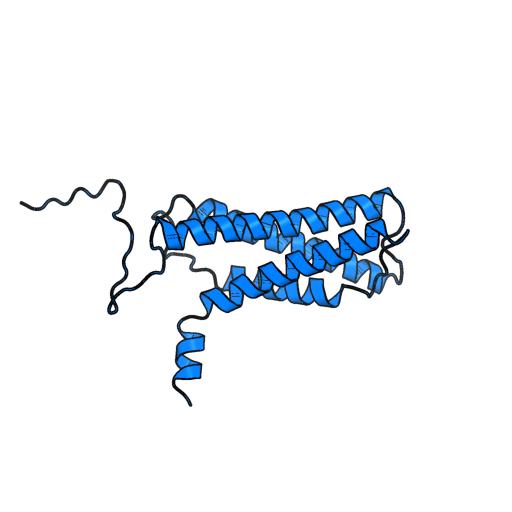582 0.818 -18.374 1.00 88.69 135 GLY A O 1
ATOM 1034 N N . GLN A 1 136 ? 3.868 2.494 -16.914 1.00 91.25 136 GLN A N 1
ATOM 1035 C CA . GLN A 1 136 ? 4.582 3.377 -17.849 1.00 91.25 136 GLN A CA 1
ATOM 1036 C C . GLN A 1 136 ? 5.873 2.721 -18.367 1.00 91.25 136 GLN A C 1
ATOM 1038 O O . GLN A 1 136 ? 6.080 2.662 -19.576 1.00 91.25 136 GLN A O 1
ATOM 1043 N N . MET A 1 137 ? 6.674 2.120 -17.478 1.00 87.75 137 MET A N 1
ATOM 1044 C CA . MET A 1 137 ? 7.889 1.389 -17.869 1.00 87.75 137 MET A CA 1
ATOM 1045 C C . MET A 1 137 ? 7.603 0.256 -18.865 1.00 87.75 137 MET A C 1
ATOM 1047 O O . MET A 1 137 ? 8.333 0.070 -19.835 1.00 87.75 137 MET A O 1
ATOM 1051 N N . VAL A 1 138 ? 6.535 -0.512 -18.647 1.00 86.62 138 VAL A N 1
ATOM 1052 C CA . VAL A 1 138 ? 6.209 -1.661 -19.506 1.00 86.62 138 VAL A CA 1
ATOM 1053 C C . VAL A 1 138 ? 5.563 -1.222 -20.821 1.00 86.62 138 VAL A C 1
ATOM 1055 O O . VAL A 1 138 ? 5.938 -1.714 -21.882 1.00 86.62 138 VAL A O 1
ATOM 1058 N N . TYR A 1 139 ? 4.576 -0.327 -20.769 1.00 87.12 139 TYR A N 1
ATOM 1059 C CA . TYR A 1 139 ? 3.734 -0.010 -21.925 1.00 87.12 139 TYR A CA 1
ATOM 1060 C C . TYR A 1 139 ? 4.286 1.107 -22.808 1.00 87.12 139 TYR A C 1
ATOM 1062 O O . TYR A 1 139 ? 4.033 1.084 -24.010 1.00 87.12 139 TYR A O 1
ATOM 1070 N N . GLU A 1 140 ? 5.018 2.070 -22.244 1.00 88.00 140 GLU A N 1
ATOM 1071 C CA . GLU A 1 140 ? 5.591 3.181 -23.017 1.00 88.00 140 GLU A CA 1
ATOM 1072 C C . GLU A 1 140 ? 7.057 2.934 -23.375 1.00 88.00 140 GLU A C 1
ATOM 1074 O O . GLU A 1 140 ? 7.496 3.295 -24.463 1.00 88.00 140 GLU A O 1
ATOM 1079 N N . GLU A 1 141 ? 7.802 2.273 -22.488 1.00 86.00 141 GLU A N 1
ATOM 1080 C CA . GLU A 1 141 ? 9.245 2.070 -22.640 1.00 86.00 141 GLU A CA 1
ATOM 1081 C C . GLU A 1 141 ? 9.629 0.609 -22.920 1.00 86.00 141 GLU A C 1
ATOM 1083 O O . GLU A 1 141 ? 10.805 0.326 -23.095 1.00 86.00 141 GLU A O 1
ATOM 1088 N N . ALA A 1 142 ? 8.676 -0.330 -22.987 1.00 86.62 142 ALA A N 1
ATOM 1089 C CA . ALA A 1 142 ? 8.931 -1.754 -23.258 1.00 86.62 142 ALA A CA 1
ATOM 1090 C C . ALA A 1 142 ? 9.944 -2.425 -22.299 1.00 86.62 142 ALA A C 1
ATOM 1092 O O . ALA A 1 142 ? 10.566 -3.443 -22.619 1.00 86.62 142 ALA A O 1
ATOM 1093 N N . ILE A 1 143 ? 10.096 -1.892 -21.084 1.00 83.25 143 ILE A N 1
ATOM 1094 C CA . ILE A 1 143 ? 10.978 -2.457 -20.062 1.00 83.25 143 ILE A CA 1
ATOM 1095 C C . ILE A 1 143 ? 10.457 -3.832 -19.634 1.00 83.25 143 ILE A C 1
ATOM 1097 O O . ILE A 1 143 ? 9.283 -4.003 -19.306 1.00 83.25 143 ILE A O 1
ATOM 1101 N N . GLY A 1 144 ? 11.344 -4.831 -19.644 1.00 78.25 144 GLY A N 1
ATOM 1102 C CA . GLY A 1 144 ? 11.000 -6.217 -19.315 1.00 78.25 144 GLY A CA 1
ATOM 1103 C C . GLY A 1 144 ? 10.177 -6.939 -20.392 1.00 78.25 144 GLY A C 1
ATOM 1104 O O . GLY A 1 144 ? 9.711 -8.053 -20.150 1.00 78.25 144 GLY A O 1
ATOM 1105 N N . VAL A 1 145 ? 10.002 -6.345 -21.580 1.00 81.88 145 VAL A N 1
ATOM 1106 C CA . VAL A 1 145 ? 9.293 -6.961 -22.710 1.00 81.88 145 VAL A CA 1
ATOM 1107 C C . VAL A 1 145 ? 10.285 -7.696 -23.612 1.00 81.88 145 VAL A C 1
ATOM 1109 O O . VAL A 1 145 ? 11.324 -7.164 -24.001 1.00 81.88 145 VAL A O 1
ATOM 1112 N N . SER A 1 146 ? 9.957 -8.940 -23.968 1.00 80.25 146 SER A N 1
ATOM 1113 C CA . SER A 1 146 ? 10.725 -9.750 -24.920 1.00 80.25 146 SER A CA 1
ATOM 1114 C C . SER A 1 146 ? 9.858 -10.172 -26.103 1.00 80.25 146 SER A C 1
ATOM 1116 O O . SER A 1 146 ? 8.730 -10.628 -25.916 1.00 80.25 146 SER A O 1
ATOM 1118 N N . MET A 1 147 ? 10.399 -10.079 -27.317 1.00 80.44 147 MET A N 1
ATOM 1119 C CA . MET A 1 147 ? 9.761 -10.535 -28.551 1.00 80.44 147 MET A CA 1
ATOM 1120 C C . MET A 1 147 ? 10.674 -11.550 -29.242 1.00 80.44 147 MET A C 1
ATOM 1122 O O . MET A 1 147 ? 11.841 -11.273 -29.505 1.00 80.44 147 MET A O 1
ATOM 1126 N N . ASN A 1 148 ? 10.156 -12.752 -29.515 1.00 83.38 148 ASN A N 1
ATOM 1127 C CA . ASN A 1 148 ? 10.912 -13.859 -30.122 1.00 83.38 148 ASN A CA 1
ATOM 1128 C C . ASN A 1 148 ? 12.220 -14.218 -29.381 1.00 83.38 148 ASN A C 1
ATOM 1130 O O . ASN A 1 148 ? 13.197 -14.621 -30.005 1.00 83.38 148 ASN A O 1
ATOM 1134 N N . GLY A 1 149 ? 12.242 -14.070 -28.052 1.00 76.69 149 GLY A N 1
ATOM 1135 C CA . GLY A 1 149 ? 13.414 -14.364 -27.217 1.00 76.69 149 GLY A CA 1
ATOM 1136 C C . GLY A 1 149 ? 14.434 -13.227 -27.100 1.00 76.69 149 GLY A C 1
ATOM 1137 O O . GLY A 1 149 ? 15.406 -13.383 -26.370 1.00 76.69 149 GLY A O 1
ATOM 1138 N N . ASN A 1 150 ? 14.198 -12.087 -27.756 1.00 75.31 150 ASN A N 1
ATOM 1139 C CA . ASN A 1 150 ? 15.051 -10.904 -27.661 1.00 75.31 150 ASN A CA 1
ATOM 1140 C C . ASN A 1 150 ? 14.363 -9.808 -26.841 1.00 75.31 150 ASN A C 1
ATOM 1142 O O . ASN A 1 150 ? 13.174 -9.546 -27.034 1.00 75.31 150 ASN A O 1
ATOM 1146 N N . LEU A 1 151 ? 15.111 -9.158 -25.948 1.00 73.75 151 LEU A N 1
ATOM 1147 C CA . LEU A 1 151 ? 14.635 -7.999 -25.192 1.00 73.75 151 LEU A CA 1
ATOM 1148 C C . LEU A 1 151 ? 14.426 -6.806 -26.129 1.00 73.75 151 LEU A C 1
ATOM 1150 O O . LEU A 1 151 ? 15.260 -6.539 -26.994 1.00 73.75 151 LEU A O 1
ATOM 1154 N N . VAL A 1 152 ? 13.321 -6.087 -25.946 1.00 78.62 152 VAL A N 1
ATOM 1155 C CA . VAL A 1 152 ? 12.924 -4.956 -26.803 1.00 78.62 152 VAL A CA 1
ATOM 1156 C C . VAL A 1 152 ? 13.088 -3.639 -26.041 1.00 78.62 152 VAL A C 1
ATOM 1158 O O . VAL A 1 152 ? 12.169 -2.831 -25.973 1.00 78.62 152 VAL A O 1
ATOM 1161 N N . HIS A 1 153 ? 14.250 -3.446 -25.410 1.00 68.81 153 HIS A N 1
ATOM 1162 C CA . HIS A 1 153 ? 14.530 -2.233 -24.640 1.00 68.81 153 HIS A CA 1
ATOM 1163 C C . HIS A 1 153 ? 14.453 -0.976 -25.521 1.00 68.81 153 HIS A C 1
ATOM 1165 O O . HIS A 1 153 ? 14.792 -1.034 -26.710 1.00 68.81 153 HIS A O 1
ATOM 1171 N N . PRO A 1 154 ? 14.043 0.169 -24.950 1.00 65.81 154 PRO A N 1
ATOM 1172 C CA . PRO A 1 154 ? 13.995 1.413 -25.691 1.00 65.81 154 PRO A CA 1
ATOM 1173 C C . PRO A 1 154 ? 15.431 1.849 -26.042 1.00 65.81 154 PRO A C 1
ATOM 1175 O O . PRO A 1 154 ? 16.372 1.515 -25.312 1.00 65.81 154 PRO A O 1
ATOM 1178 N N . PRO A 1 155 ? 15.635 2.587 -27.150 1.00 60.16 155 PRO A N 1
ATOM 1179 C CA . PRO A 1 155 ? 16.950 3.115 -27.499 1.00 60.16 155 PRO A CA 1
ATOM 1180 C C . PRO A 1 155 ? 17.488 3.980 -26.354 1.00 60.16 155 PRO A C 1
ATOM 1182 O O . PRO A 1 155 ? 16.770 4.846 -25.853 1.00 60.16 155 PRO A O 1
ATOM 1185 N N . ILE A 1 156 ? 18.745 3.772 -25.954 1.00 61.81 156 ILE A N 1
ATOM 1186 C CA . ILE A 1 156 ? 19.375 4.578 -24.903 1.00 61.81 156 ILE A CA 1
ATOM 1187 C C . ILE A 1 156 ? 19.456 6.030 -25.405 1.00 61.81 156 ILE A C 1
ATOM 1189 O O . ILE A 1 156 ? 20.066 6.272 -26.454 1.00 61.81 156 ILE A O 1
ATOM 1193 N N . PRO A 1 157 ? 18.874 7.017 -24.696 1.00 50.72 157 PRO A N 1
ATOM 1194 C CA . PRO A 1 157 ? 18.980 8.415 -25.095 1.00 50.72 157 PRO A CA 1
ATOM 1195 C C . PRO A 1 157 ? 20.456 8.828 -25.196 1.00 50.72 157 PRO A C 1
ATOM 1197 O O . PRO A 1 157 ? 21.181 8.811 -24.204 1.00 50.72 157 PRO A O 1
ATOM 1200 N N . GLY A 1 158 ? 20.911 9.174 -26.404 1.00 55.41 158 GLY A N 1
ATOM 1201 C CA . GLY A 1 158 ? 22.298 9.568 -26.680 1.00 55.41 158 GLY A CA 1
ATOM 1202 C C . GLY A 1 158 ? 23.166 8.517 -27.382 1.00 55.41 158 GLY A C 1
ATOM 1203 O O . GLY A 1 158 ? 24.258 8.868 -27.823 1.00 55.41 158 GLY A O 1
ATOM 1204 N N . SER A 1 159 ? 22.701 7.277 -27.579 1.00 50.06 159 SER A N 1
ATOM 1205 C CA . SER A 1 159 ? 23.377 6.333 -28.479 1.00 50.06 159 SER A CA 1
ATOM 1206 C C . SER A 1 159 ? 22.904 6.552 -29.922 1.00 50.06 159 SER A C 1
ATOM 1208 O O . SER A 1 159 ? 22.113 5.780 -30.466 1.00 50.06 159 SER A O 1
ATOM 1210 N N . HIS A 1 160 ? 23.354 7.634 -30.557 1.00 52.59 160 HIS A N 1
ATOM 1211 C CA . HIS A 1 160 ? 23.364 7.658 -32.017 1.00 52.59 160 HIS A CA 1
ATOM 1212 C C . HIS A 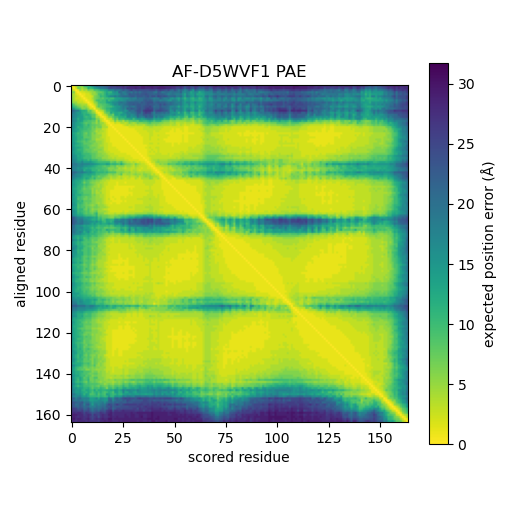1 160 ? 24.417 6.647 -32.463 1.00 52.59 160 HIS A C 1
ATOM 1214 O O . HIS A 1 160 ? 25.593 6.807 -32.148 1.00 52.59 160 HIS A O 1
ATOM 1220 N N . GLY A 1 161 ? 23.981 5.568 -33.114 1.00 49.16 161 GLY A N 1
ATOM 1221 C CA . GLY A 1 161 ? 24.893 4.584 -33.675 1.00 49.16 161 GLY A CA 1
ATOM 1222 C C . GLY A 1 161 ? 25.844 5.256 -34.660 1.00 49.16 161 GLY A C 1
ATOM 1223 O O . GLY A 1 161 ? 25.393 5.855 -35.635 1.00 49.16 161 GLY A O 1
ATOM 1224 N N . GLU A 1 162 ? 27.145 5.133 -34.408 1.00 45.66 162 GLU A N 1
ATOM 1225 C CA . GLU A 1 162 ? 28.136 5.089 -35.479 1.00 45.66 162 GLU A CA 1
ATOM 1226 C C . GLU 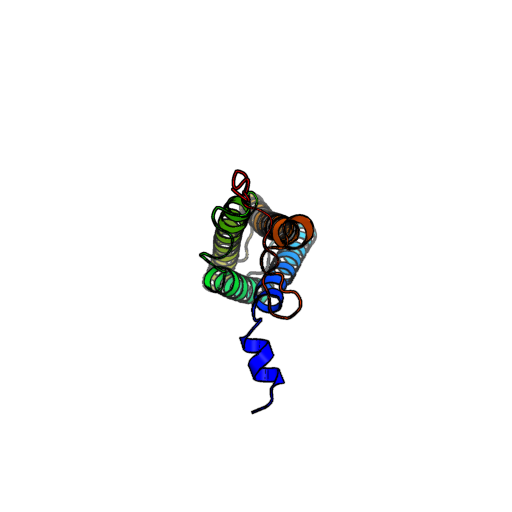A 1 162 ? 27.813 3.852 -36.320 1.00 45.66 162 GLU A C 1
ATOM 1228 O O . GLU A 1 162 ? 28.146 2.720 -35.970 1.00 45.66 162 GLU A O 1
ATOM 1233 N N . HIS A 1 163 ? 27.078 4.072 -37.401 1.00 44.06 163 HIS A N 1
ATOM 1234 C CA . HIS A 1 163 ? 26.983 3.142 -38.510 1.00 44.06 163 HIS A CA 1
ATOM 1235 C C . HIS A 1 163 ? 27.479 3.876 -39.752 1.00 44.06 163 HIS A C 1
ATOM 1237 O O . HIS A 1 163 ? 26.667 4.377 -40.526 1.00 44.06 163 HIS A O 1
ATOM 1243 N N . ASP A 1 164 ? 28.806 3.909 -39.893 1.00 36.94 164 ASP A N 1
ATOM 1244 C CA . ASP A 1 164 ? 29.516 4.074 -41.165 1.00 36.94 164 ASP A CA 1
ATOM 1245 C C . ASP A 1 164 ? 30.282 2.774 -41.462 1.00 36.94 164 ASP A C 1
ATOM 1247 O O . ASP A 1 164 ? 30.956 2.258 -40.536 1.00 36.94 164 ASP A O 1
#

Secondary structure (DSSP, 8-state):
--HHHHHHHHS-HHHHHHHHHHHHHHHHHHHHHHHHH-SSB-SSTTHHHHHHHHHHHHHHHHTS-SSSSTTT-TTHHHHHHHHHHHHHHHHHHHHHHHHHHHTT--B-SHHHHHHHHHHHHHHHHHHHHHHHHHHHHHHTT-TT-EETTEE-PPPPTT------

Organism: Kyrpidia tusciae (strain DSM 2912 / NBRC 15312 / T2) (NCBI:txid562970)

Nearest PDB structures (foldseek):
  1ktm-assembly1_A  TM=5.094E-01  e=3.466E-01  Gallus gallus
  4xev-assembly2_D  TM=4.859E-01  e=4.462E-01  Homo sapiens
  7w9u-assembly3_C  TM=4.823E-01  e=7.393E-01  Homo sapiens
  7w8i-assembly1_A  TM=4.682E-01  e=1.053E+00  Homo sapiens
  3gm2-assembly1_A  TM=4.560E-01  e=1.835E+00  Homo sapiens

Foldseek 3Di:
DDVVVVVCVVCVQPVLLVVLLVLLQVLLVVLVVCLVVDQFAQLPPSLVSLVVSLVSLVSNLVPDDPPQPVLQDPLVVVLNVLSVVLNVLSVVLNVVSVVCVVVVHTLHDPVSSVVSSVSSVSSNVSSVVSVVSVCCCCPVQVRPPDDPNHRPGHPNVPPPDPDD

InterPro domains:
  IPR019251 Domain of unknown function DUF2231, transmembrane [PF09990] (13-146)

pLDDT: mean 83.38, std 15.23, range [36.94, 98.56]

Sequence (164 aa):
MSGFLLDLFRHPHPIVVHFPIALIVVAAAYDLITVVRHREIPPGRGLLLWLVAAAGAALAVATGPEHDARGISAWFEPHERLADVTLILTLIVAAWRLWAVWRHRPVGGAVKKTAYAILSLSAAVAVLVSGYYGGQMVYEEAIGVSMNGNLVHPPIPGSHGEHD

Radius of gyration: 19.72 Å; Cα contacts (8 Å, |Δi|>4): 184; chains: 1; bounding box: 49×43×65 Å